Protein AF-A0A355UW84-F1 (afdb_monomer)

pLDDT: mean 84.09, std 17.77, range [38.66, 98.0]

Nearest PDB structures (foldseek):
  8ssm-assembly2_A  TM=7.266E-01  e=1.933E-03  Citrobacter rodentium
  8ssk-assembly2_B  TM=6.529E-01  e=5.214E-03  Citrobacter rodentium
  6kco-assembly1_A  TM=6.031E-01  e=4.664E-01  Drosophila melanogaster
  6kcu-assembly1_A  TM=5.387E-01  e=6.244E-01  Drosophila melanogaster
  4b9w-assembly1_A  TM=5.281E-01  e=6.619E-01  Mus musculus

Solvent-accessible surface area (backbone atoms only — not comparable to full-atom values): 6290 Å² total; per-residue (Å²): 133,82,44,100,81,54,58,54,99,89,53,85,69,59,73,40,26,52,56,54,18,50,51,39,39,76,72,74,32,47,50,43,62,40,74,64,46,46,42,66,61,53,50,53,42,34,76,73,69,26,36,34,40,38,27,16,38,53,94,96,52,92,54,41,69,34,39,38,73,38,69,43,98,86,71,27,37,34,33,46,34,83,92,42,90,58,80,43,76,36,50,60,67,56,47,28,40,32,24,61,66,51,96,47,67,64,47,5,20,13,39,38,39,128

Sequence (114 aa):
MVSKTGTTSDVGLPGNASLIASAAKAAGMKAEFHADASAASVRESLKQGKGVVLNGSVSGSGGHFIYVAGIASDGRFIVCDPYRPEITRWNDGELQHFATGYSVNPRGFAAIWK

Mean predicted aligned error: 6.88 Å

Secondary structure (DSSP, 8-state):
---TTS--TTSSS---HHHHHHHHHHTT-EEEEES---HHHHHHHHHTT-EEEEEE--TT-S-EEEEEEEE-TTS-EEEEETTEEEEEEE-HHHHHHHHHSS--SS-EEEEEE-

Foldseek 3Di:
DQPPVQDDPPDPDRADQVVVQVVLVVVVWHKDWDQDQALVVCQVLQVVVWKKWWWFDDPPDQIATWTFGHADPVRWTFICGPVDNDTDTHDRVRSRCRQPVDPHPRGTMMTIGD

Structure (mmCIF, N/CA/C/O backbone):
data_AF-A0A355UW84-F1
#
_entry.id   AF-A0A355UW84-F1
#
loop_
_atom_site.group_PDB
_atom_site.id
_atom_site.type_symbol
_atom_site.label_atom_id
_atom_site.label_alt_id
_atom_site.label_comp_id
_atom_site.label_asym_id
_atom_site.label_entity_id
_atom_site.label_seq_id
_atom_site.pdbx_PDB_ins_code
_atom_site.Cartn_x
_atom_site.Cartn_y
_atom_site.Cartn_z
_atom_site.occupancy
_atom_site.B_iso_or_equiv
_atom_site.auth_seq_id
_atom_site.auth_comp_id
_atom_site.auth_asym_id
_atom_site.auth_atom_id
_atom_site.pdbx_PDB_model_num
ATOM 1 N N . MET A 1 1 ? -12.495 1.358 -24.336 1.00 38.66 1 MET A N 1
ATOM 2 C CA . MET A 1 1 ? -13.074 0.248 -23.550 1.00 38.66 1 MET A CA 1
ATOM 3 C C . MET A 1 1 ? -11.896 -0.461 -22.896 1.00 38.66 1 MET A C 1
ATOM 5 O O . MET A 1 1 ? -11.063 -0.982 -23.621 1.00 38.66 1 MET A O 1
ATOM 9 N N . VAL A 1 2 ? -11.724 -0.347 -21.577 1.00 39.22 2 VAL A N 1
ATOM 10 C CA . VAL A 1 2 ? -10.605 -0.992 -20.863 1.00 39.22 2 VAL A CA 1
ATOM 11 C C . VAL A 1 2 ? -10.950 -2.474 -20.750 1.00 39.22 2 VAL A C 1
ATOM 13 O O . VAL A 1 2 ? -12.054 -2.808 -20.315 1.00 39.22 2 VAL A O 1
ATOM 16 N N . SER A 1 3 ? -10.068 -3.363 -21.205 1.00 42.41 3 SER A N 1
ATOM 17 C CA . SER A 1 3 ? -10.282 -4.800 -21.031 1.00 42.41 3 SER A CA 1
ATOM 18 C C . SER A 1 3 ? -10.316 -5.117 -19.533 1.00 42.41 3 SER A C 1
ATOM 20 O O . SER A 1 3 ? -9.668 -4.447 -18.728 1.00 42.41 3 SER A O 1
ATOM 22 N N . LYS A 1 4 ? -11.054 -6.157 -19.131 1.00 45.56 4 LYS A N 1
ATOM 23 C CA . LYS A 1 4 ? -11.113 -6.620 -17.730 1.00 45.56 4 LYS A CA 1
ATOM 24 C C . LYS A 1 4 ? -9.734 -6.967 -17.132 1.00 45.56 4 LYS A C 1
ATOM 26 O O . LYS A 1 4 ? -9.642 -7.175 -15.930 1.00 45.56 4 LYS A O 1
ATOM 31 N N . THR A 1 5 ? -8.681 -7.011 -17.949 1.00 50.34 5 THR A N 1
ATOM 32 C CA . THR A 1 5 ? -7.287 -7.280 -17.573 1.00 50.34 5 THR A CA 1
ATOM 33 C C . THR A 1 5 ? -6.401 -6.030 -17.558 1.00 50.34 5 THR A C 1
ATOM 35 O O . THR A 1 5 ? -5.203 -6.140 -17.323 1.00 50.34 5 THR A O 1
ATOM 38 N N . GLY A 1 6 ? -6.950 -4.840 -17.828 1.00 41.78 6 GLY A N 1
ATOM 39 C CA . GLY A 1 6 ? -6.201 -3.579 -17.845 1.00 41.78 6 GLY A CA 1
ATOM 40 C C . GLY A 1 6 ? -5.273 -3.400 -19.050 1.00 41.78 6 GLY A C 1
ATOM 41 O O . GLY A 1 6 ? -4.640 -2.358 -19.165 1.00 41.78 6 GLY A O 1
ATOM 42 N N . THR A 1 7 ? -5.205 -4.365 -19.966 1.00 44.31 7 THR A N 1
ATOM 43 C CA . THR A 1 7 ? -4.307 -4.345 -21.124 1.00 44.31 7 THR A CA 1
ATOM 44 C C . THR A 1 7 ? -5.043 -3.944 -22.401 1.00 44.31 7 THR A C 1
ATOM 46 O O . THR A 1 7 ? -6.048 -4.546 -22.784 1.00 44.31 7 THR A O 1
ATOM 49 N N . THR A 1 8 ? -4.526 -2.935 -23.093 1.00 40.69 8 THR A N 1
ATOM 50 C CA . THR A 1 8 ? -4.870 -2.608 -24.483 1.00 40.69 8 THR A CA 1
ATOM 51 C C . THR A 1 8 ? -3.591 -2.690 -25.303 1.00 40.69 8 THR A C 1
ATOM 53 O O . THR A 1 8 ? -2.566 -2.167 -24.876 1.00 40.69 8 THR A O 1
ATOM 56 N N . SER A 1 9 ? -3.645 -3.368 -26.450 1.00 41.06 9 SER A N 1
ATOM 57 C CA . SER A 1 9 ? -2.492 -3.705 -27.301 1.00 41.06 9 SER A CA 1
ATOM 58 C C . SER A 1 9 ? -1.680 -2.501 -27.793 1.00 41.06 9 SER A C 1
ATOM 60 O O . SER A 1 9 ? -0.520 -2.673 -28.150 1.00 41.06 9 SER A O 1
ATOM 62 N N . ASP A 1 10 ? -2.255 -1.297 -27.745 1.00 40.34 10 ASP A N 1
ATOM 63 C CA . ASP A 1 10 ? -1.676 -0.081 -28.332 1.00 40.34 10 ASP A CA 1
ATOM 64 C C . ASP A 1 10 ? -1.139 0.919 -27.292 1.00 40.34 10 ASP A C 1
ATOM 66 O O . ASP A 1 10 ? -0.771 2.043 -27.627 1.00 40.34 10 ASP A O 1
ATOM 70 N N . VAL A 1 11 ? -1.101 0.541 -26.011 1.00 40.34 11 VAL A N 1
ATOM 71 C CA . VAL A 1 11 ? -0.708 1.433 -24.910 1.00 40.34 11 VAL A CA 1
ATOM 72 C C . VAL A 1 11 ? 0.238 0.657 -24.000 1.00 40.34 11 VAL A C 1
ATOM 74 O O . VAL A 1 11 ? -0.181 -0.251 -23.285 1.00 40.34 11 VAL A O 1
ATOM 77 N N . GLY A 1 12 ? 1.537 0.954 -24.105 1.00 40.56 12 GLY A N 1
ATOM 78 C CA . GLY A 1 12 ? 2.588 0.292 -23.332 1.00 40.56 12 GLY A CA 1
ATOM 79 C C . GLY A 1 12 ? 2.275 0.284 -21.836 1.00 40.56 12 GLY A C 1
ATOM 80 O O . GLY A 1 12 ? 1.849 1.307 -21.326 1.00 40.56 12 GLY A O 1
ATOM 81 N N . LEU A 1 13 ? 2.490 -0.875 -21.197 1.00 44.72 13 LEU A N 1
ATOM 82 C CA . LEU A 1 13 ? 2.215 -1.236 -19.795 1.00 44.72 13 LEU A CA 1
ATOM 83 C C . LEU A 1 13 ? 0.879 -0.704 -19.211 1.00 44.72 13 LEU A C 1
ATOM 85 O O . LEU A 1 13 ? 0.644 0.501 -19.140 1.00 44.72 13 LEU A O 1
ATOM 89 N N . PRO A 1 14 ? -0.002 -1.591 -18.708 1.00 51.03 14 PRO A N 1
ATOM 90 C CA . PRO A 1 14 ? -1.266 -1.169 -18.111 1.00 51.03 14 PRO A CA 1
ATOM 91 C C . PRO A 1 14 ? -0.963 -0.188 -16.966 1.00 51.03 14 PRO A C 1
ATOM 93 O O . PRO A 1 14 ? -0.084 -0.450 -16.152 1.00 51.03 14 PRO A O 1
ATOM 96 N N . GLY A 1 15 ? -1.623 0.972 -16.989 1.00 63.44 15 GLY A N 1
ATOM 97 C CA . GLY A 1 15 ? -1.254 2.199 -16.271 1.00 63.44 15 GLY A CA 1
ATOM 98 C C . GLY A 1 15 ? -0.999 2.124 -14.756 1.00 63.44 15 GLY A C 1
ATOM 99 O O . GLY A 1 15 ? -1.048 1.088 -14.106 1.00 63.44 15 GLY A O 1
ATOM 100 N N . ASN A 1 16 ? -0.700 3.288 -14.175 1.00 78.44 16 ASN A N 1
ATOM 101 C CA . ASN A 1 16 ? -0.347 3.435 -12.758 1.00 78.44 16 ASN A CA 1
ATOM 102 C C . ASN A 1 16 ? -1.501 3.078 -11.800 1.00 78.44 16 ASN A C 1
ATOM 104 O O . ASN A 1 16 ? -2.614 2.742 -12.214 1.00 78.44 16 ASN A O 1
ATOM 108 N N . ALA A 1 17 ? -1.267 3.228 -10.493 1.00 88.38 17 ALA A N 1
ATOM 109 C CA . ALA A 1 17 ? -2.275 2.951 -9.469 1.00 88.38 17 ALA A CA 1
ATOM 110 C C . ALA A 1 17 ? -3.600 3.745 -9.636 1.00 88.38 17 ALA A C 1
ATOM 112 O O . ALA A 1 17 ? -4.604 3.386 -9.022 1.00 88.38 17 ALA A O 1
ATOM 113 N N . SER A 1 18 ? -3.682 4.759 -10.510 1.00 89.50 18 SER A N 1
ATOM 114 C CA . SER A 1 18 ? -4.953 5.418 -10.854 1.00 89.50 18 SER A CA 1
ATOM 115 C C . SER A 1 18 ? -5.971 4.490 -11.521 1.00 89.50 18 SER A C 1
ATOM 117 O O . SER A 1 18 ? -7.177 4.665 -11.317 1.00 89.50 18 SER A O 1
ATOM 119 N N . LEU A 1 19 ? -5.523 3.470 -12.262 1.00 88.38 19 LEU A N 1
ATOM 120 C CA . LEU A 1 19 ? -6.426 2.470 -12.833 1.00 88.38 19 LEU A CA 1
ATOM 121 C C . LEU A 1 19 ? -7.036 1.591 -11.741 1.00 88.38 19 LEU A C 1
ATOM 123 O O . LEU A 1 19 ? -8.218 1.262 -11.810 1.00 88.38 19 LEU A O 1
ATOM 127 N N . ILE A 1 20 ? -6.266 1.289 -10.694 1.00 90.56 20 ILE A N 1
ATOM 128 C CA . ILE A 1 20 ? -6.747 0.548 -9.524 1.00 90.56 20 ILE A CA 1
ATOM 129 C C . ILE A 1 20 ? -7.784 1.380 -8.768 1.00 90.56 20 ILE A C 1
ATOM 131 O O . ILE A 1 20 ? -8.863 0.879 -8.459 1.00 90.56 20 ILE A O 1
ATOM 135 N N . ALA A 1 21 ? -7.519 2.672 -8.550 1.00 92.50 21 ALA A N 1
ATOM 136 C CA . ALA A 1 21 ? -8.500 3.576 -7.951 1.00 92.50 21 ALA A CA 1
ATOM 137 C C . ALA A 1 21 ? -9.787 3.673 -8.797 1.00 92.50 21 ALA A C 1
ATOM 139 O O . ALA A 1 21 ? -10.892 3.672 -8.255 1.00 92.50 21 ALA A O 1
ATOM 140 N N . SER A 1 22 ? -9.665 3.714 -10.126 1.00 91.88 22 SER A N 1
ATOM 141 C CA . SER A 1 22 ? -10.814 3.745 -11.042 1.00 91.88 22 SER A CA 1
ATOM 142 C C . SER A 1 22 ? -11.628 2.449 -10.992 1.00 91.88 22 SER A C 1
ATOM 144 O O . SER A 1 22 ? -12.854 2.497 -10.909 1.00 91.88 22 SER A O 1
ATOM 146 N N . ALA A 1 23 ? -10.961 1.291 -10.978 1.00 91.00 23 ALA A N 1
ATOM 147 C CA . ALA A 1 23 ? -11.611 -0.009 -10.839 1.00 91.00 23 ALA A CA 1
ATOM 148 C C . ALA A 1 23 ? -12.311 -0.157 -9.477 1.00 91.00 23 ALA A C 1
ATOM 150 O O . ALA A 1 23 ? -13.444 -0.632 -9.423 1.00 91.00 23 ALA A O 1
ATOM 151 N N . ALA A 1 24 ? -11.692 0.316 -8.391 1.00 93.62 24 ALA A N 1
ATOM 152 C CA . ALA A 1 24 ? -12.305 0.328 -7.064 1.00 93.62 24 ALA A CA 1
ATOM 153 C C . ALA A 1 24 ? -13.588 1.179 -7.036 1.00 93.62 24 ALA A C 1
ATOM 155 O O . ALA A 1 24 ? -14.612 0.724 -6.526 1.00 93.62 24 ALA A O 1
ATOM 156 N N . LYS A 1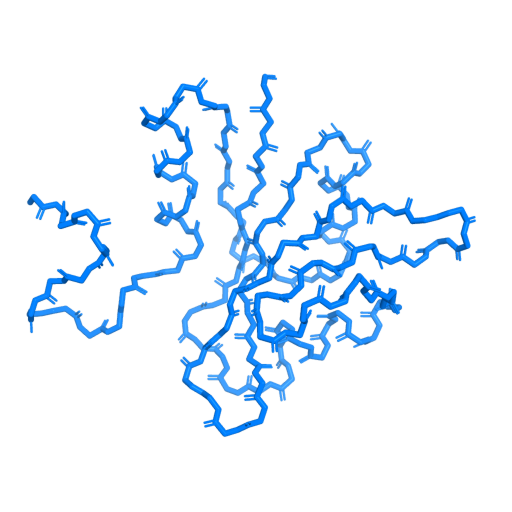 25 ? -13.572 2.367 -7.660 1.00 95.00 25 LYS A N 1
ATOM 157 C CA . LYS A 1 25 ? -14.775 3.206 -7.826 1.00 95.00 25 LYS A CA 1
ATOM 158 C C . LYS A 1 25 ? -15.869 2.499 -8.618 1.00 95.00 25 LYS A C 1
ATOM 160 O O . LYS A 1 25 ? -17.025 2.517 -8.208 1.00 95.00 25 LYS A O 1
ATOM 165 N N . ALA A 1 26 ? -15.512 1.840 -9.721 1.00 93.25 26 ALA A N 1
ATOM 166 C CA . ALA A 1 26 ? -16.460 1.063 -10.521 1.00 93.25 26 ALA A CA 1
ATOM 167 C C . ALA A 1 26 ? -17.062 -0.123 -9.742 1.00 93.25 26 ALA A C 1
ATOM 169 O O . ALA A 1 26 ? -18.197 -0.512 -10.001 1.00 93.25 26 ALA A O 1
ATOM 170 N N . ALA A 1 27 ? -16.332 -0.660 -8.762 1.00 94.25 27 ALA A N 1
ATOM 171 C CA . ALA A 1 27 ? -16.805 -1.690 -7.839 1.00 94.25 27 ALA A CA 1
ATOM 172 C C . ALA A 1 27 ? -17.614 -1.136 -6.643 1.00 94.25 27 ALA A C 1
ATOM 174 O O . ALA A 1 27 ? -17.959 -1.894 -5.739 1.00 94.25 27 ALA A O 1
ATOM 175 N N . GLY A 1 28 ? -17.920 0.168 -6.616 1.00 95.94 28 GLY A N 1
ATOM 176 C CA . GLY A 1 28 ? -18.726 0.801 -5.566 1.00 95.94 28 GLY A CA 1
ATOM 177 C C . GLY A 1 28 ? -17.949 1.208 -4.311 1.00 95.94 28 GLY A C 1
ATOM 178 O O . GLY A 1 28 ? -18.560 1.510 -3.289 1.00 95.94 28 GLY A O 1
ATOM 179 N N . MET A 1 29 ? -16.616 1.222 -4.367 1.00 96.50 29 MET A N 1
ATOM 180 C CA . MET A 1 29 ? -15.761 1.695 -3.275 1.00 96.50 29 MET A CA 1
ATOM 181 C C . MET A 1 29 ? -15.426 3.181 -3.452 1.00 96.50 29 MET A C 1
ATOM 183 O O . MET A 1 29 ? -15.448 3.719 -4.560 1.00 96.50 29 MET A O 1
ATOM 187 N N . LYS A 1 30 ? -15.034 3.854 -2.370 1.00 97.94 30 LYS A N 1
ATOM 188 C CA . LYS A 1 30 ? -14.351 5.147 -2.463 1.00 97.94 30 LYS A CA 1
ATOM 189 C C . LYS A 1 30 ? -12.869 4.894 -2.700 1.00 97.94 30 LYS A C 1
ATOM 191 O O . LYS A 1 30 ? -12.286 3.992 -2.100 1.00 97.94 30 LYS A O 1
ATOM 196 N N . ALA A 1 31 ? -12.263 5.674 -3.587 1.00 97.00 31 ALA A N 1
ATOM 197 C CA . ALA A 1 31 ? -10.837 5.571 -3.842 1.00 97.00 31 ALA A CA 1
ATOM 198 C C . ALA A 1 31 ? -10.236 6.886 -4.338 1.00 97.00 31 ALA A C 1
ATOM 200 O O . ALA A 1 31 ? -10.908 7.700 -4.976 1.00 97.00 31 ALA A O 1
ATOM 201 N N . GLU A 1 32 ? -8.943 7.053 -4.117 1.00 95.88 32 GLU A N 1
ATOM 202 C CA . GLU A 1 32 ? -8.144 8.163 -4.630 1.00 95.88 32 GLU A CA 1
ATOM 203 C C . GLU A 1 32 ? -6.781 7.652 -5.098 1.00 95.88 32 GLU A C 1
ATOM 205 O O . GLU A 1 32 ? -6.282 6.636 -4.612 1.00 95.88 32 GLU A O 1
ATOM 210 N N . PHE A 1 33 ? -6.206 8.344 -6.076 1.00 94.56 33 PHE A N 1
ATOM 211 C CA . PHE A 1 33 ? -4.857 8.079 -6.552 1.00 94.56 33 PHE A CA 1
ATOM 212 C C . PHE A 1 33 ? -3.916 9.130 -5.988 1.00 94.56 33 PHE A C 1
ATOM 214 O O . PHE A 1 33 ? -4.179 10.326 -6.117 1.00 94.56 33 PHE A O 1
ATOM 221 N N . HIS A 1 34 ? -2.803 8.664 -5.440 1.00 93.62 34 HIS A N 1
ATOM 222 C CA . HIS A 1 34 ? -1.688 9.488 -5.013 1.00 93.62 34 HIS A CA 1
ATOM 223 C C . HIS A 1 34 ? -0.498 9.210 -5.921 1.00 93.62 34 HIS A C 1
ATOM 225 O O . HIS A 1 34 ? -0.089 8.061 -6.093 1.00 93.62 34 HIS A O 1
ATOM 231 N N . ALA A 1 35 ? 0.039 10.265 -6.533 1.00 89.56 35 ALA A N 1
ATOM 232 C CA . ALA A 1 35 ? 1.235 10.163 -7.366 1.00 89.56 35 ALA A CA 1
ATOM 233 C C . ALA A 1 35 ? 2.512 10.024 -6.524 1.00 89.56 35 ALA A C 1
ATOM 235 O O . ALA A 1 35 ? 3.520 9.508 -7.012 1.00 89.56 35 ALA A O 1
ATOM 236 N N . ASP A 1 36 ? 2.470 10.472 -5.266 1.00 89.12 36 ASP A N 1
ATOM 237 C CA . ASP A 1 36 ? 3.517 10.159 -4.311 1.00 89.12 36 ASP A CA 1
ATOM 238 C C . ASP A 1 36 ? 3.441 8.675 -3.914 1.00 89.12 36 ASP A C 1
ATOM 240 O O . ASP A 1 36 ? 2.394 8.035 -3.928 1.00 89.12 36 ASP A O 1
ATOM 244 N N . ALA A 1 37 ? 4.601 8.086 -3.652 1.00 89.38 37 ALA A N 1
ATOM 245 C CA . ALA A 1 37 ? 4.721 6.685 -3.254 1.00 89.38 37 ALA A CA 1
ATOM 246 C C . ALA A 1 37 ? 5.548 6.569 -1.969 1.00 89.38 37 ALA A C 1
ATOM 248 O O . ALA A 1 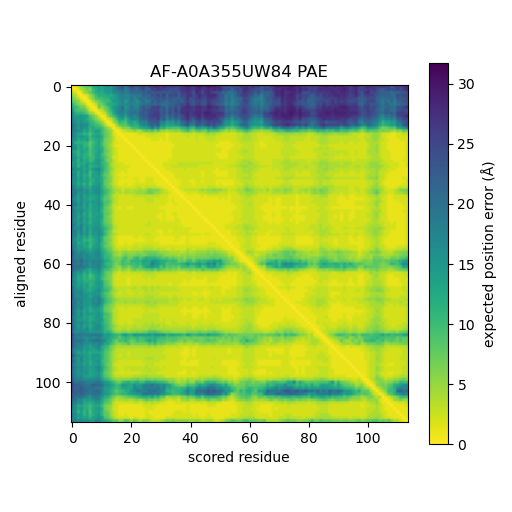37 ? 6.230 5.575 -1.737 1.00 89.38 37 ALA A O 1
ATOM 249 N N . SER A 1 38 ? 5.568 7.641 -1.170 1.00 93.25 38 SER A N 1
ATOM 250 C CA . SER A 1 38 ? 6.393 7.700 0.031 1.00 93.25 38 SER A CA 1
ATOM 251 C C . SER A 1 38 ? 5.798 6.839 1.141 1.00 93.25 38 SER A C 1
ATOM 253 O O . SER A 1 38 ? 4.574 6.739 1.277 1.00 93.25 38 SER A O 1
ATOM 255 N N . ALA A 1 39 ? 6.657 6.269 1.987 1.00 95.50 39 ALA A N 1
ATOM 256 C CA . ALA A 1 39 ? 6.190 5.536 3.161 1.00 95.50 39 ALA A CA 1
ATOM 257 C C . ALA A 1 39 ? 5.321 6.413 4.085 1.00 95.50 39 ALA A C 1
ATOM 259 O O . ALA A 1 39 ? 4.345 5.929 4.658 1.00 95.50 39 ALA A O 1
ATOM 260 N N . ALA A 1 40 ? 5.617 7.714 4.177 1.00 96.69 40 ALA A N 1
ATOM 261 C CA . ALA A 1 40 ? 4.838 8.665 4.966 1.00 96.69 40 ALA A CA 1
ATOM 262 C C . ALA A 1 40 ? 3.406 8.841 4.429 1.00 96.69 40 ALA A C 1
ATOM 264 O O . ALA A 1 40 ? 2.454 8.770 5.206 1.00 96.69 40 ALA A O 1
ATOM 265 N N . SER A 1 41 ? 3.239 9.000 3.114 1.00 96.50 41 SER A N 1
ATOM 266 C CA . SER A 1 41 ? 1.926 9.181 2.472 1.00 96.50 41 SER A CA 1
ATOM 267 C C . SER A 1 41 ? 1.064 7.918 2.560 1.00 96.50 41 SER A C 1
ATOM 269 O O . SER A 1 41 ? -0.136 7.984 2.848 1.00 96.50 41 SER A O 1
ATOM 271 N N . VAL A 1 42 ? 1.692 6.747 2.399 1.00 97.50 42 VAL A N 1
ATOM 272 C CA . VAL A 1 42 ? 1.040 5.448 2.624 1.00 97.50 42 VAL A CA 1
ATOM 273 C C . VAL A 1 42 ? 0.590 5.324 4.080 1.00 97.50 42 VAL A C 1
ATOM 275 O O . VAL A 1 42 ? -0.563 4.989 4.346 1.00 97.50 42 VAL A O 1
ATOM 278 N N . ARG A 1 43 ? 1.467 5.646 5.038 1.00 97.69 43 ARG A N 1
ATOM 279 C CA . ARG A 1 43 ? 1.156 5.606 6.473 1.00 97.69 43 ARG A CA 1
ATOM 280 C C . ARG A 1 43 ? 0.001 6.531 6.839 1.00 97.69 43 ARG A C 1
ATOM 282 O O . ARG A 1 4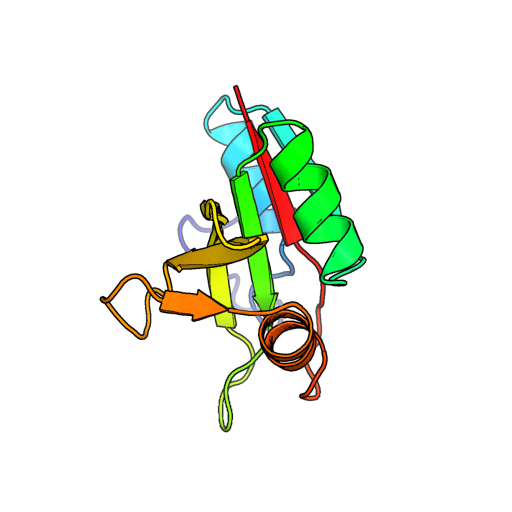3 ? -0.858 6.133 7.621 1.00 97.69 43 ARG A O 1
ATOM 289 N N . GLU A 1 44 ? -0.028 7.737 6.287 1.00 97.56 44 GLU A N 1
ATOM 290 C CA . GLU A 1 44 ? -1.108 8.695 6.522 1.00 97.56 44 GLU A CA 1
ATOM 291 C C . GLU A 1 44 ? -2.453 8.166 6.007 1.00 97.56 44 GLU A C 1
ATOM 293 O O . GLU A 1 44 ? -3.445 8.175 6.734 1.00 97.56 44 GLU A O 1
ATOM 298 N N . SER A 1 45 ? -2.473 7.578 4.809 1.00 97.75 45 SER A N 1
ATOM 299 C CA . SER A 1 45 ? -3.682 6.943 4.267 1.00 97.75 45 SER A CA 1
ATOM 300 C C . SER A 1 45 ? -4.188 5.800 5.154 1.00 97.75 45 SER A C 1
ATOM 302 O O . SER A 1 45 ? -5.384 5.715 5.436 1.00 97.75 45 SER A O 1
ATOM 304 N N . LEU A 1 46 ? -3.280 4.955 5.655 1.00 97.50 46 LEU A N 1
ATOM 305 C CA . LEU A 1 46 ? -3.624 3.859 6.565 1.00 97.50 46 LEU A CA 1
ATOM 306 C C . LEU A 1 46 ? -4.178 4.365 7.906 1.00 97.50 46 LEU A C 1
ATOM 308 O O . LEU A 1 46 ? -5.140 3.799 8.421 1.00 97.50 46 LEU A O 1
ATOM 312 N N . LYS A 1 47 ? -3.622 5.450 8.466 1.00 96.75 47 LYS A N 1
ATOM 313 C CA . LYS A 1 47 ? -4.133 6.082 9.701 1.00 96.75 47 LYS A CA 1
ATOM 314 C C . LYS A 1 47 ? -5.549 6.633 9.542 1.00 96.75 47 LYS A C 1
ATOM 316 O O . LYS A 1 47 ? -6.301 6.658 10.510 1.00 96.75 47 LYS A O 1
ATOM 321 N N . GLN A 1 48 ? -5.925 7.024 8.328 1.00 96.44 48 GLN A N 1
ATOM 322 C CA . GLN A 1 48 ? -7.286 7.444 7.985 1.00 96.44 48 GLN A CA 1
ATOM 323 C C . GLN A 1 48 ? -8.243 6.258 7.752 1.00 96.44 48 GLN A C 1
ATOM 325 O O . GLN A 1 48 ? -9.387 6.463 7.352 1.00 96.44 48 GLN A O 1
ATOM 330 N N . GLY A 1 49 ? -7.796 5.017 7.979 1.00 95.00 49 GLY A N 1
ATOM 331 C CA . GLY A 1 49 ? -8.608 3.810 7.810 1.00 95.00 49 GLY A CA 1
ATOM 332 C C . GLY A 1 49 ? -8.753 3.346 6.358 1.00 95.00 49 GLY A C 1
ATOM 333 O O . GLY A 1 49 ? -9.656 2.566 6.056 1.00 95.00 49 GLY A O 1
ATOM 334 N N . LYS A 1 50 ? -7.893 3.821 5.449 1.00 96.19 50 LYS A N 1
ATOM 335 C CA . LYS A 1 50 ? -7.887 3.411 4.038 1.00 96.19 50 LYS A CA 1
ATOM 336 C C . LYS A 1 50 ? -6.959 2.209 3.850 1.00 96.19 50 LYS A C 1
ATOM 338 O O . LYS A 1 50 ? -5.888 2.163 4.445 1.00 96.19 50 LYS A O 1
ATOM 343 N N . GLY A 1 51 ? -7.331 1.266 2.988 1.00 95.38 51 GLY A N 1
ATOM 344 C CA . GLY A 1 51 ? -6.399 0.268 2.454 1.00 95.38 51 GLY A CA 1
ATOM 345 C C . GLY A 1 51 ? -5.577 0.867 1.314 1.00 95.38 51 GLY A C 1
ATOM 346 O O . GLY A 1 51 ? -6.059 1.764 0.620 1.00 95.38 51 GLY A O 1
ATOM 347 N N . VAL A 1 52 ? -4.351 0.387 1.101 1.00 97.50 52 VAL A N 1
ATOM 348 C CA . VAL A 1 52 ? -3.451 0.938 0.076 1.00 97.50 52 VAL A CA 1
ATOM 349 C C . VAL A 1 52 ? -3.006 -0.142 -0.902 1.00 97.50 52 VAL A C 1
ATOM 351 O O . VAL A 1 52 ? -2.498 -1.177 -0.489 1.00 97.50 52 VAL A O 1
ATOM 354 N N . VAL A 1 53 ? -3.137 0.114 -2.204 1.00 95.75 53 VAL A N 1
ATOM 355 C CA . VAL A 1 53 ? -2.470 -0.674 -3.251 1.00 95.75 53 VAL A CA 1
ATOM 356 C C . VAL A 1 53 ? -1.333 0.155 -3.831 1.00 95.75 53 VAL A C 1
ATOM 358 O O . VAL A 1 53 ? -1.572 1.147 -4.521 1.00 95.75 53 VAL A O 1
ATOM 361 N N . LEU A 1 54 ? -0.102 -0.237 -3.516 1.00 94.31 54 LEU A N 1
ATOM 362 C CA . LEU A 1 54 ? 1.118 0.505 -3.823 1.00 94.31 54 LEU A CA 1
ATOM 363 C C . LEU A 1 54 ? 1.797 -0.078 -5.060 1.00 94.31 54 LEU A C 1
ATOM 365 O O . LEU A 1 54 ? 2.009 -1.290 -5.124 1.00 94.31 54 LEU A O 1
ATOM 369 N N . ASN A 1 55 ? 2.163 0.787 -6.009 1.00 90.12 55 ASN A N 1
ATOM 370 C CA . ASN A 1 55 ? 3.039 0.408 -7.109 1.00 90.12 55 ASN A CA 1
ATOM 371 C C . ASN A 1 55 ? 4.504 0.599 -6.712 1.00 90.12 55 ASN A C 1
ATOM 373 O O . ASN A 1 55 ? 4.899 1.673 -6.252 1.00 90.12 55 ASN A O 1
ATOM 377 N N . GLY A 1 56 ? 5.306 -0.427 -6.944 1.00 88.81 56 GLY A N 1
ATOM 378 C CA . GLY A 1 56 ? 6.741 -0.423 -6.726 1.00 88.81 56 GLY A CA 1
ATOM 379 C C . GLY A 1 56 ? 7.430 -1.365 -7.699 1.00 88.81 56 GLY A C 1
ATOM 380 O O . GLY A 1 56 ? 6.935 -1.638 -8.791 1.00 88.81 56 GLY A O 1
ATOM 381 N N . SER A 1 57 ? 8.602 -1.854 -7.324 1.00 84.12 57 SER A N 1
ATOM 382 C CA . SER A 1 57 ? 9.366 -2.783 -8.148 1.00 84.12 57 SER A CA 1
ATOM 383 C C . SER A 1 57 ? 10.091 -3.792 -7.286 1.00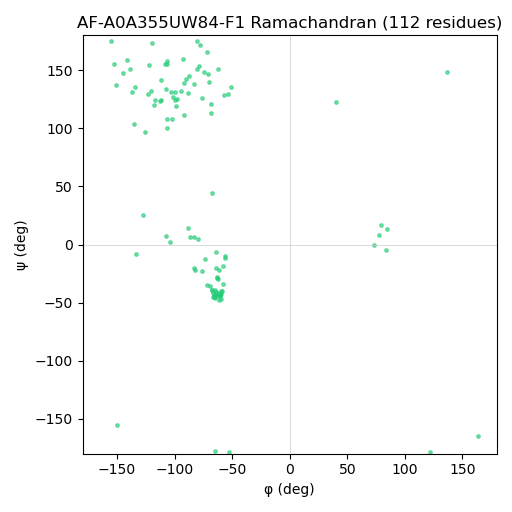 84.12 57 SER A C 1
ATOM 385 O O . SER A 1 57 ? 10.585 -3.484 -6.202 1.00 84.12 57 SER A O 1
ATOM 387 N N . VAL A 1 58 ? 10.232 -4.991 -7.831 1.00 80.56 58 VAL A N 1
ATOM 388 C CA . VAL A 1 58 ? 11.191 -5.986 -7.357 1.00 80.56 58 VAL A CA 1
ATOM 389 C C . VAL A 1 58 ? 12.347 -6.087 -8.351 1.00 80.56 58 VAL A C 1
ATOM 391 O O . VAL A 1 58 ? 12.199 -5.726 -9.524 1.00 80.56 58 VAL A O 1
ATOM 394 N N . SER A 1 59 ? 13.514 -6.534 -7.888 1.00 76.75 59 SER A N 1
ATOM 395 C CA . SER A 1 59 ? 14.685 -6.717 -8.753 1.00 76.75 59 SER A CA 1
ATOM 396 C C . SER A 1 59 ? 14.336 -7.597 -9.958 1.00 76.75 59 SER A C 1
ATOM 398 O O . SER A 1 59 ? 13.752 -8.667 -9.791 1.00 76.75 59 SER A O 1
ATOM 400 N N . GLY A 1 60 ? 14.670 -7.135 -11.166 1.00 69.56 60 GLY A N 1
ATOM 401 C CA . GLY A 1 60 ? 14.387 -7.855 -12.412 1.00 69.56 60 GLY A CA 1
ATOM 402 C C . GLY A 1 60 ? 12.937 -7.774 -12.916 1.00 69.56 60 GLY A C 1
ATOM 403 O O . GLY A 1 60 ? 12.612 -8.464 -13.877 1.00 69.56 60 GLY A O 1
ATOM 404 N N . SER A 1 61 ? 12.072 -6.947 -12.312 1.00 68.56 61 SER A N 1
ATOM 405 C CA . SER A 1 61 ? 10.687 -6.730 -12.773 1.00 68.56 61 SER A CA 1
ATOM 406 C C . SER A 1 61 ? 10.473 -5.351 -13.411 1.00 68.56 61 SER A C 1
ATOM 408 O O . SER A 1 61 ? 11.185 -4.398 -13.103 1.00 68.56 61 SER A O 1
ATOM 410 N N . GLY A 1 62 ? 9.461 -5.243 -14.281 1.00 66.06 62 GLY A N 1
ATOM 411 C CA . GLY A 1 62 ? 9.012 -3.986 -14.903 1.00 66.06 62 GLY A CA 1
ATOM 412 C C . GLY A 1 62 ? 7.958 -3.212 -14.097 1.00 66.06 62 GLY A C 1
ATOM 413 O O . GLY A 1 62 ? 7.309 -2.328 -14.651 1.00 66.06 62 GLY A O 1
ATOM 414 N N . GLY A 1 63 ? 7.755 -3.565 -12.824 1.00 79.25 63 GLY A N 1
ATOM 415 C CA . GLY A 1 63 ? 6.706 -3.040 -11.946 1.00 79.25 63 GLY A CA 1
ATOM 416 C C . GLY A 1 63 ? 6.038 -4.156 -11.139 1.00 79.25 63 GLY A C 1
ATOM 417 O O . GLY A 1 63 ? 5.958 -5.295 -11.600 1.00 79.25 63 GLY A O 1
ATOM 418 N N . HIS A 1 64 ? 5.579 -3.840 -9.928 1.00 87.81 64 HIS A N 1
ATOM 419 C CA . HIS A 1 64 ? 4.920 -4.782 -9.023 1.00 87.81 64 HIS A CA 1
ATOM 420 C C . HIS A 1 64 ? 3.919 -4.061 -8.121 1.00 87.81 64 HIS A C 1
ATOM 422 O O . HIS A 1 64 ? 4.235 -3.009 -7.567 1.00 87.81 64 HIS A O 1
ATOM 428 N N . PHE A 1 65 ? 2.734 -4.640 -7.929 1.00 90.25 65 PHE A N 1
ATOM 429 C CA . PHE A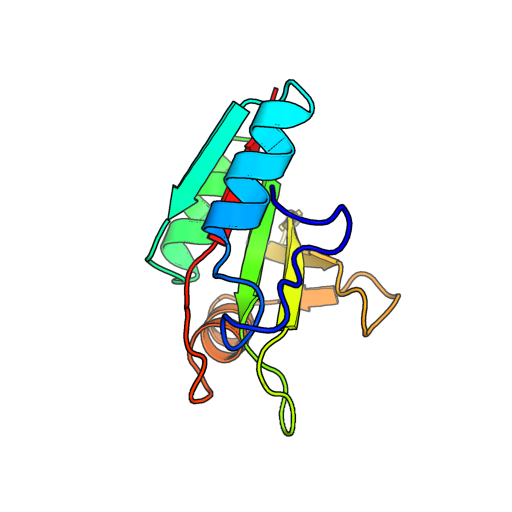 1 65 ? 1.723 -4.098 -7.021 1.00 90.25 65 PHE A CA 1
ATOM 430 C C . PHE A 1 65 ? 1.610 -4.956 -5.767 1.00 90.25 65 PHE A C 1
ATOM 432 O O . PHE A 1 65 ? 1.479 -6.176 -5.847 1.00 90.25 65 PHE A O 1
ATOM 439 N N . ILE A 1 66 ? 1.583 -4.296 -4.612 1.00 93.12 66 ILE A N 1
ATOM 440 C CA . ILE A 1 66 ? 1.319 -4.927 -3.315 1.00 93.12 66 ILE A CA 1
ATOM 441 C C . ILE A 1 66 ? 0.118 -4.274 -2.644 1.00 93.12 66 ILE A C 1
ATOM 443 O O . ILE A 1 66 ? -0.170 -3.095 -2.867 1.00 93.12 66 ILE A O 1
ATOM 447 N N . TYR A 1 67 ? -0.553 -5.027 -1.775 1.00 95.31 67 TYR A N 1
ATOM 448 C CA . TYR A 1 67 ? -1.554 -4.477 -0.872 1.00 95.31 67 TYR A CA 1
ATOM 449 C C . TYR A 1 67 ? -0.934 -4.234 0.505 1.00 95.31 67 TYR A C 1
ATOM 451 O O . TYR A 1 67 ? -0.375 -5.141 1.118 1.00 95.31 67 TYR A O 1
ATOM 459 N N . VAL A 1 68 ? -1.045 -3.008 1.007 1.00 96.88 68 VAL A N 1
ATOM 460 C CA . VAL A 1 68 ? -0.650 -2.633 2.363 1.00 96.88 68 VAL A CA 1
ATOM 461 C C . VAL A 1 68 ? -1.922 -2.541 3.195 1.00 96.88 68 VAL A C 1
ATOM 463 O O . VAL A 1 68 ? -2.747 -1.645 3.009 1.00 96.88 68 VAL A O 1
ATOM 466 N N . ALA A 1 69 ? -2.100 -3.516 4.083 1.00 92.69 69 ALA A N 1
ATOM 467 C CA . ALA A 1 69 ? -3.352 -3.738 4.798 1.00 92.69 69 ALA A CA 1
ATOM 468 C C . ALA A 1 69 ? -3.509 -2.856 6.044 1.00 92.69 69 ALA A C 1
ATOM 470 O O . ALA A 1 69 ? -4.621 -2.681 6.536 1.00 92.69 69 ALA A O 1
ATOM 471 N N . GLY A 1 70 ? -2.407 -2.328 6.580 1.00 95.50 70 GLY A N 1
ATOM 472 C CA . GLY A 1 70 ? -2.427 -1.525 7.797 1.00 95.50 70 GLY A CA 1
ATOM 473 C C . GLY A 1 70 ? -1.058 -1.371 8.444 1.00 95.50 70 GLY A C 1
ATOM 474 O O . GLY A 1 70 ? -0.022 -1.651 7.838 1.00 95.50 70 GLY A O 1
ATOM 475 N N . ILE A 1 71 ? -1.076 -0.921 9.697 1.00 96.75 71 ILE A N 1
ATOM 476 C CA . ILE A 1 71 ? 0.103 -0.725 10.542 1.00 96.75 71 ILE A CA 1
ATOM 477 C C . ILE A 1 71 ? -0.031 -1.672 11.739 1.00 96.75 71 ILE A C 1
ATOM 479 O O . ILE A 1 71 ? -1.046 -1.658 12.433 1.00 96.75 71 ILE A O 1
ATOM 483 N N . ALA A 1 72 ? 0.971 -2.516 11.961 1.00 95.69 72 ALA A N 1
ATOM 484 C CA . ALA A 1 72 ? 1.042 -3.411 13.106 1.00 95.69 72 ALA A CA 1
ATOM 485 C C 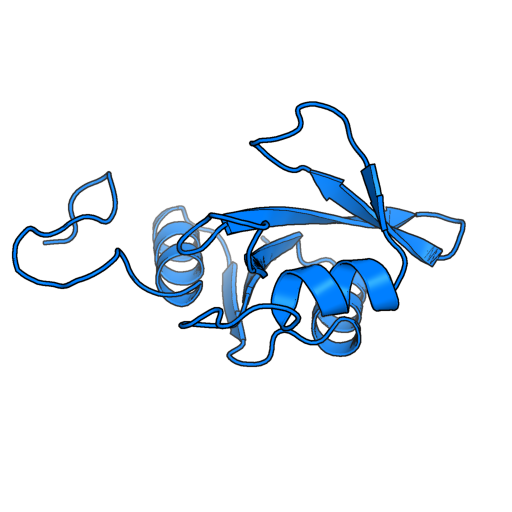. ALA A 1 72 ? 1.340 -2.639 14.405 1.00 95.69 72 ALA A C 1
ATOM 487 O O . ALA A 1 72 ? 1.778 -1.489 14.387 1.00 95.69 72 ALA A O 1
ATOM 488 N N . SER A 1 73 ? 1.140 -3.290 15.554 1.00 95.62 73 SER A N 1
ATOM 489 C CA . SER A 1 73 ? 1.365 -2.691 16.880 1.00 95.62 73 SER A CA 1
ATOM 490 C C . SER A 1 73 ? 2.813 -2.254 17.130 1.00 95.62 73 SER A C 1
ATOM 492 O O . SER A 1 73 ? 3.053 -1.396 17.971 1.00 95.62 73 SER A O 1
ATOM 494 N N . ASP A 1 74 ? 3.773 -2.826 16.401 1.00 95.31 74 ASP A N 1
ATOM 495 C CA . ASP A 1 74 ? 5.194 -2.456 16.430 1.00 95.31 74 ASP A CA 1
ATOM 496 C C . ASP A 1 74 ? 5.540 -1.302 15.466 1.00 95.31 74 ASP A C 1
ATOM 498 O O . ASP A 1 74 ? 6.708 -0.975 15.269 1.00 95.31 74 ASP A O 1
ATOM 502 N N . GLY A 1 75 ? 4.531 -0.691 14.841 1.00 96.25 75 GLY A N 1
ATOM 503 C CA . GLY A 1 75 ? 4.679 0.434 13.924 1.00 96.25 75 GLY A CA 1
ATOM 504 C C . GLY A 1 75 ? 5.030 0.049 12.486 1.00 96.25 75 GLY A C 1
ATOM 505 O O . GLY A 1 75 ? 5.042 0.938 11.630 1.00 96.25 75 GLY A O 1
ATOM 506 N N . ARG A 1 76 ? 5.272 -1.232 12.177 1.00 98.00 76 ARG A N 1
ATOM 507 C CA . ARG A 1 76 ? 5.589 -1.695 10.814 1.00 98.00 76 ARG A CA 1
ATOM 508 C C . ARG A 1 76 ? 4.348 -1.824 9.936 1.00 98.00 76 ARG A C 1
ATOM 510 O O . ARG A 1 76 ? 3.250 -2.071 10.425 1.00 98.00 76 ARG A O 1
ATOM 517 N N . PHE A 1 77 ? 4.524 -1.699 8.627 1.00 97.88 77 PHE A N 1
ATOM 518 C CA . PHE A 1 77 ? 3.471 -1.953 7.649 1.00 97.88 77 PHE A CA 1
ATOM 519 C C . PHE A 1 77 ? 3.152 -3.441 7.569 1.00 97.88 77 PHE A C 1
ATOM 521 O O . PHE A 1 77 ? 4.061 -4.265 7.580 1.00 97.88 77 PHE A O 1
ATOM 528 N N . ILE A 1 78 ? 1.873 -3.777 7.444 1.00 96.62 78 ILE A N 1
ATOM 529 C CA . ILE A 1 78 ? 1.404 -5.130 7.139 1.00 96.62 78 ILE A CA 1
ATOM 530 C C . ILE A 1 78 ? 1.269 -5.228 5.621 1.00 96.62 78 ILE A C 1
ATOM 532 O O . ILE A 1 78 ? 0.408 -4.568 5.037 1.00 96.62 78 ILE A O 1
ATOM 536 N N . VAL A 1 79 ? 2.127 -6.027 4.992 1.00 96.00 79 VAL A N 1
ATOM 537 C CA . VAL A 1 79 ? 2.239 -6.126 3.535 1.00 96.00 79 VAL A CA 1
ATOM 538 C C . VAL A 1 79 ? 1.778 -7.497 3.057 1.00 96.00 79 VAL A C 1
ATOM 540 O O . VAL A 1 79 ? 2.307 -8.531 3.472 1.00 96.00 79 VAL A O 1
ATOM 543 N N . CYS A 1 80 ? 0.804 -7.479 2.152 1.00 94.25 80 CYS A N 1
ATOM 544 C CA . CYS A 1 80 ? 0.288 -8.629 1.428 1.00 94.25 80 CYS A CA 1
ATOM 545 C C . CYS A 1 80 ? 0.794 -8.554 -0.019 1.00 94.25 80 CYS A C 1
ATOM 547 O O . CYS A 1 80 ? 0.267 -7.797 -0.841 1.00 94.25 80 CYS A O 1
ATOM 549 N N . ASP A 1 81 ? 1.842 -9.317 -0.313 1.00 91.75 81 ASP A N 1
ATOM 550 C CA . ASP A 1 81 ? 2.492 -9.348 -1.619 1.00 91.75 81 ASP A CA 1
ATOM 551 C C . ASP A 1 81 ? 1.990 -10.565 -2.426 1.00 91.75 81 ASP A C 1
ATOM 553 O O . ASP A 1 81 ? 2.203 -11.699 -2.010 1.00 91.75 81 ASP A O 1
ATOM 557 N N . PRO A 1 82 ? 1.350 -10.394 -3.597 1.00 88.00 82 PRO A N 1
ATOM 558 C CA . PRO A 1 82 ? 0.876 -11.530 -4.392 1.00 88.00 82 PRO A CA 1
ATOM 559 C C . PRO A 1 82 ? 2.002 -12.442 -4.917 1.00 88.00 82 PRO A C 1
ATOM 561 O O . PRO A 1 82 ? 1.737 -13.596 -5.244 1.00 88.00 82 PRO A O 1
ATOM 564 N N . TYR A 1 83 ? 3.247 -11.961 -4.995 1.00 85.25 83 TYR A N 1
ATOM 565 C CA . TYR A 1 83 ? 4.415 -12.772 -5.358 1.00 85.25 83 TYR A CA 1
ATOM 566 C C . TYR A 1 83 ? 4.975 -13.566 -4.167 1.00 85.25 83 TYR A C 1
ATOM 568 O O . TYR A 1 83 ? 5.651 -14.579 -4.353 1.00 85.25 83 TYR A O 1
ATOM 576 N N . ARG A 1 84 ? 4.691 -13.130 -2.935 1.00 83.69 84 ARG A N 1
ATOM 577 C CA . ARG A 1 84 ? 5.131 -13.779 -1.695 1.00 83.69 84 ARG A CA 1
ATOM 578 C C . ARG A 1 84 ? 3.906 -14.052 -0.823 1.00 83.69 84 ARG A C 1
ATOM 580 O O . ARG A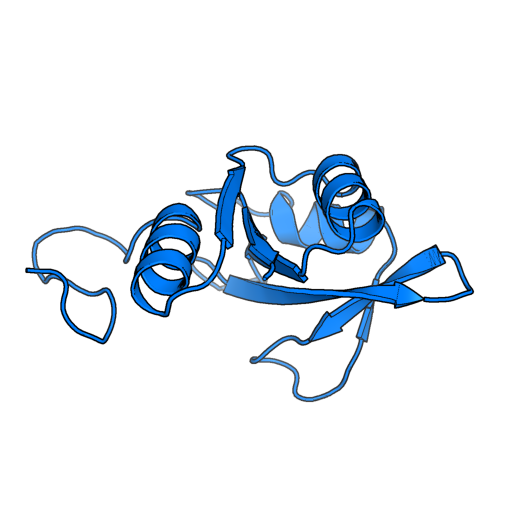 1 84 ? 3.496 -13.162 -0.089 1.00 83.69 84 ARG A O 1
ATOM 587 N N . PRO A 1 85 ? 3.337 -15.268 -0.855 1.00 76.50 85 PRO A N 1
ATOM 588 C CA . PRO A 1 85 ? 2.017 -15.550 -0.282 1.00 76.50 85 PRO A CA 1
ATOM 589 C C . PRO A 1 85 ? 1.915 -15.372 1.245 1.00 76.50 85 PRO A C 1
ATOM 591 O O . PRO A 1 85 ? 0.823 -15.467 1.800 1.00 76.50 85 PRO A O 1
ATOM 594 N N . GLU A 1 86 ? 3.024 -15.107 1.934 1.00 85.25 86 GLU A N 1
ATOM 595 C CA . GLU A 1 86 ? 3.046 -14.815 3.362 1.00 85.25 86 GLU A CA 1
ATOM 596 C C . GLU A 1 86 ? 2.846 -13.322 3.653 1.00 85.25 86 GLU A C 1
ATOM 598 O O . GLU A 1 86 ? 3.351 -12.447 2.948 1.00 85.25 86 GLU A O 1
ATOM 603 N N . ILE A 1 87 ? 2.160 -13.020 4.759 1.00 80.81 87 ILE A N 1
ATOM 604 C CA . ILE A 1 87 ? 2.093 -11.649 5.271 1.00 80.81 87 ILE A CA 1
ATOM 605 C C . ILE A 1 87 ? 3.477 -11.261 5.783 1.00 80.81 87 ILE A C 1
ATOM 607 O O . ILE A 1 87 ? 4.001 -11.860 6.724 1.00 80.81 87 ILE A O 1
ATOM 611 N N . THR A 1 88 ? 4.037 -10.202 5.209 1.00 91.44 88 THR A N 1
ATOM 612 C CA . THR A 1 88 ? 5.320 -9.648 5.639 1.00 91.44 88 THR A CA 1
ATOM 613 C C . THR A 1 88 ? 5.120 -8.342 6.394 1.00 91.44 88 THR A C 1
ATOM 615 O O . THR A 1 88 ? 4.082 -7.683 6.293 1.00 91.44 88 THR A O 1
ATOM 618 N N . ARG A 1 89 ? 6.109 -7.982 7.217 1.00 95.19 89 ARG A N 1
ATOM 619 C CA . ARG A 1 89 ? 6.120 -6.714 7.946 1.00 95.19 89 ARG A CA 1
ATOM 620 C C . ARG A 1 89 ? 7.302 -5.879 7.513 1.00 95.19 89 ARG A C 1
ATOM 622 O O . ARG A 1 89 ? 8.431 -6.320 7.711 1.00 95.19 89 ARG A O 1
ATOM 629 N N . TRP A 1 90 ? 7.034 -4.695 6.978 1.00 96.25 90 TRP A N 1
ATOM 630 C CA . TRP A 1 90 ? 8.067 -3.799 6.464 1.00 96.25 90 TRP A CA 1
ATOM 631 C C . TRP A 1 90 ? 8.191 -2.541 7.318 1.00 96.25 90 TRP A C 1
ATOM 633 O O . TRP A 1 90 ? 7.194 -1.996 7.795 1.00 96.25 90 TRP A O 1
ATOM 643 N N . ASN A 1 91 ? 9.414 -2.069 7.516 1.00 97.25 91 ASN A N 1
ATOM 644 C CA . ASN A 1 91 ? 9.679 -0.730 8.027 1.00 97.25 91 ASN A CA 1
ATOM 645 C C . ASN A 1 91 ? 9.564 0.327 6.906 1.00 97.25 91 ASN A C 1
ATOM 647 O O . ASN A 1 91 ? 9.368 -0.001 5.734 1.00 97.25 91 ASN A O 1
ATOM 651 N N . ASP A 1 92 ? 9.683 1.606 7.270 1.00 96.19 92 ASP A N 1
ATOM 652 C CA . ASP A 1 92 ? 9.579 2.725 6.324 1.00 96.19 92 ASP A CA 1
ATOM 653 C C . ASP A 1 92 ? 10.619 2.647 5.204 1.00 96.19 92 ASP A C 1
ATOM 655 O O . ASP A 1 92 ? 10.286 2.895 4.049 1.00 96.19 92 ASP A O 1
ATOM 659 N N . GLY A 1 93 ? 11.854 2.250 5.519 1.00 95.12 93 GLY A N 1
ATOM 660 C CA . GLY A 1 93 ? 12.927 2.102 4.538 1.00 95.12 93 GLY A CA 1
ATOM 661 C C . GLY A 1 93 ? 12.667 0.974 3.540 1.00 95.12 93 GLY A C 1
ATOM 662 O O . GLY A 1 93 ? 12.880 1.160 2.347 1.00 95.12 93 GLY A O 1
ATOM 663 N N . GLU A 1 94 ? 12.155 -0.169 3.997 1.00 94.25 94 GLU A N 1
ATOM 664 C CA . GLU A 1 94 ? 11.809 -1.308 3.135 1.00 94.25 94 GLU A CA 1
ATOM 665 C C . GLU A 1 94 ? 10.661 -0.963 2.179 1.00 94.25 94 GLU A C 1
ATOM 667 O O . GLU A 1 94 ? 10.754 -1.217 0.976 1.00 94.25 94 GLU A O 1
ATOM 672 N N . LEU A 1 95 ? 9.606 -0.318 2.688 1.00 94.50 95 LEU A N 1
ATOM 673 C CA . LEU A 1 95 ? 8.480 0.114 1.861 1.00 94.50 95 LEU A CA 1
ATOM 674 C C . LEU A 1 95 ? 8.883 1.230 0.884 1.00 94.50 95 LEU A C 1
ATOM 676 O O . LEU A 1 95 ? 8.492 1.200 -0.283 1.00 94.50 95 LEU A O 1
ATOM 680 N N . GLN A 1 96 ? 9.718 2.174 1.326 1.00 93.56 96 GLN A N 1
ATOM 681 C CA . GLN A 1 96 ? 10.273 3.221 0.469 1.00 93.56 96 GLN A CA 1
ATOM 682 C C . GLN A 1 96 ? 11.169 2.631 -0.629 1.00 93.56 96 GLN A C 1
ATOM 684 O O . GLN A 1 96 ? 11.068 3.030 -1.789 1.00 93.56 96 GLN A O 1
ATOM 689 N N . HIS A 1 97 ? 12.020 1.660 -0.293 1.00 91.06 97 HIS A N 1
ATOM 690 C CA . HIS A 1 97 ? 12.878 0.975 -1.259 1.00 91.06 97 HIS A CA 1
ATOM 691 C C . HIS A 1 97 ? 12.056 0.224 -2.306 1.00 91.06 97 HIS A C 1
ATOM 693 O O . HIS A 1 97 ? 12.342 0.320 -3.496 1.00 91.06 97 HIS A O 1
ATOM 699 N N . PHE A 1 98 ? 10.983 -0.451 -1.898 1.00 90.31 98 PHE A N 1
ATOM 700 C CA . PHE A 1 98 ? 10.049 -1.064 -2.839 1.00 90.31 98 PHE A CA 1
ATOM 701 C C . PHE A 1 98 ? 9.417 -0.032 -3.790 1.00 90.31 98 PHE A C 1
ATOM 703 O O . PHE A 1 98 ? 9.380 -0.242 -5.004 1.00 90.31 98 PHE A O 1
ATOM 710 N N . ALA A 1 99 ? 8.948 1.094 -3.250 1.00 89.75 99 ALA A N 1
ATOM 711 C CA . ALA A 1 99 ? 8.232 2.115 -4.009 1.00 89.75 99 ALA A CA 1
ATOM 712 C C . ALA A 1 99 ? 9.125 2.926 -4.966 1.00 89.75 99 ALA A C 1
ATOM 714 O O . ALA A 1 99 ? 8.677 3.345 -6.035 1.00 89.75 99 ALA A O 1
ATOM 715 N N . THR A 1 100 ? 10.380 3.194 -4.583 1.00 83.56 100 THR A N 1
ATOM 716 C CA . THR A 1 100 ? 11.251 4.145 -5.302 1.00 83.56 100 THR A CA 1
ATOM 717 C C . THR A 1 100 ? 12.668 3.656 -5.583 1.00 83.56 100 THR A C 1
ATOM 719 O O . THR A 1 100 ? 13.399 4.350 -6.283 1.00 83.56 100 THR A O 1
ATOM 722 N N . GLY A 1 101 ? 13.081 2.514 -5.031 1.00 70.31 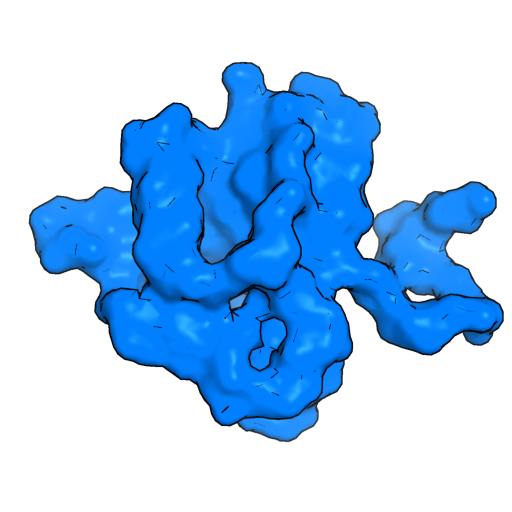101 GLY A N 1
ATOM 723 C CA . GLY A 1 101 ? 14.468 2.027 -5.068 1.00 70.31 101 GLY A CA 1
ATOM 724 C C . GLY A 1 101 ? 14.928 1.488 -6.423 1.00 70.31 101 GLY A C 1
ATOM 725 O O . GLY A 1 101 ? 16.124 1.317 -6.638 1.00 70.31 101 GLY A O 1
ATOM 726 N N . TYR A 1 102 ? 14.001 1.268 -7.354 1.00 67.00 102 TYR A N 1
ATOM 727 C CA . TYR A 1 102 ? 14.305 0.905 -8.738 1.00 67.00 102 TYR A CA 1
ATOM 728 C C . TYR A 1 102 ? 13.737 1.961 -9.695 1.00 67.00 102 TYR A C 1
ATOM 730 O O . TYR A 1 102 ? 13.017 2.869 -9.273 1.00 67.00 102 TYR A O 1
ATOM 738 N N . SER A 1 103 ? 14.041 1.859 -10.991 1.00 62.34 103 SER A N 1
ATOM 739 C CA . SER A 1 103 ? 13.525 2.733 -12.062 1.00 62.34 103 SER A CA 1
ATOM 740 C C . SER A 1 103 ? 12.016 2.554 -12.304 1.00 62.34 103 SER A C 1
ATOM 742 O O . SER A 1 103 ? 11.570 2.431 -13.442 1.00 62.34 103 SER A O 1
ATOM 744 N N . VAL A 1 104 ? 11.222 2.491 -11.234 1.00 59.59 104 VAL A N 1
ATOM 745 C CA . VAL A 1 104 ? 9.786 2.265 -11.271 1.00 59.59 104 VAL A CA 1
ATOM 746 C C . VAL A 1 104 ? 9.132 3.486 -11.884 1.00 59.59 104 VAL A C 1
ATOM 748 O O . VAL A 1 104 ? 9.147 4.573 -11.300 1.00 59.59 104 VAL A O 1
ATOM 751 N N . ASN A 1 105 ? 8.556 3.291 -13.062 1.00 64.81 105 ASN A N 1
ATOM 752 C CA . ASN A 1 105 ? 7.620 4.210 -13.666 1.00 64.81 105 ASN A CA 1
ATOM 753 C C . ASN A 1 105 ? 6.471 3.393 -14.248 1.00 64.81 105 ASN A C 1
ATOM 755 O O . ASN A 1 105 ? 6.731 2.446 -14.989 1.00 64.81 105 ASN A O 1
ATOM 759 N N . PRO A 1 106 ? 5.216 3.762 -13.963 1.00 71.88 106 PRO A N 1
ATOM 760 C CA . PRO A 1 106 ? 4.780 4.932 -13.183 1.00 71.88 106 PRO A CA 1
ATOM 761 C C . PRO A 1 106 ? 4.587 4.659 -11.673 1.00 71.88 106 PRO A C 1
ATOM 763 O O . PRO A 1 106 ? 4.006 3.653 -11.288 1.00 71.88 106 PRO A O 1
ATOM 766 N N . ARG A 1 107 ? 5.017 5.584 -10.806 1.00 81.69 107 ARG A N 1
ATOM 767 C CA . ARG A 1 107 ? 4.893 5.476 -9.333 1.00 81.69 107 ARG A CA 1
ATOM 768 C C . ARG A 1 107 ? 3.481 5.794 -8.824 1.00 81.69 107 ARG A C 1
ATOM 770 O O . ARG A 1 107 ? 2.631 6.282 -9.572 1.00 81.69 107 ARG A O 1
ATOM 777 N N . GLY A 1 108 ? 3.269 5.547 -7.534 1.00 91.00 108 GLY A N 1
ATOM 778 C CA . GLY A 1 108 ? 2.104 6.005 -6.781 1.00 91.00 108 GLY A CA 1
ATOM 779 C C . GLY A 1 108 ? 1.315 4.867 -6.149 1.00 91.00 108 GLY A C 1
ATOM 780 O O . GLY A 1 108 ? 1.658 3.690 -6.289 1.00 91.00 108 GLY A O 1
ATOM 781 N N . PHE A 1 109 ? 0.227 5.217 -5.475 1.00 94.62 109 PHE A N 1
ATOM 782 C CA . PHE A 1 109 ? -0.676 4.242 -4.875 1.00 94.62 109 PHE A CA 1
ATOM 783 C C . PHE A 1 109 ? -2.144 4.642 -4.999 1.00 94.62 109 PHE A C 1
ATOM 785 O O . PHE A 1 109 ? -2.491 5.804 -5.203 1.00 94.62 109 PHE A O 1
ATOM 792 N N . ALA A 1 110 ? -3.015 3.644 -4.883 1.00 96.38 110 ALA A N 1
ATOM 793 C CA . ALA A 1 110 ? -4.445 3.835 -4.715 1.00 96.38 110 ALA A CA 1
ATOM 794 C C . ALA A 1 110 ? -4.793 3.666 -3.238 1.00 96.38 110 ALA A C 1
ATOM 796 O O . ALA A 1 110 ? -4.503 2.614 -2.666 1.00 96.38 110 ALA A O 1
ATOM 797 N N . ALA A 1 111 ? -5.431 4.665 -2.631 1.00 97.50 111 ALA A N 1
ATOM 798 C CA . ALA A 1 111 ? -6.060 4.513 -1.323 1.00 97.50 111 ALA A CA 1
ATOM 799 C C . ALA A 1 111 ? -7.540 4.165 -1.526 1.00 97.50 111 ALA A C 1
ATOM 801 O O . ALA A 1 111 ? -8.204 4.802 -2.342 1.00 97.50 111 ALA A O 1
ATOM 802 N N . ILE A 1 112 ? -8.053 3.148 -0.830 1.00 97.38 112 ILE A N 1
ATOM 803 C CA . ILE A 1 112 ? -9.385 2.563 -1.061 1.00 97.38 112 ILE A CA 1
ATOM 804 C C . ILE A 1 112 ? -10.110 2.356 0.276 1.00 97.38 112 ILE A C 1
ATOM 806 O O . ILE A 1 112 ? -9.517 1.868 1.237 1.00 97.38 112 ILE A O 1
ATOM 810 N N . TRP A 1 113 ? -11.396 2.715 0.345 1.00 96.44 113 TRP A N 1
ATOM 811 C CA . TRP A 1 113 ? -12.243 2.575 1.537 1.00 96.44 113 TRP A CA 1
ATOM 812 C C . TRP A 1 113 ? -13.741 2.480 1.184 1.00 96.44 113 TRP A C 1
ATOM 814 O O . TR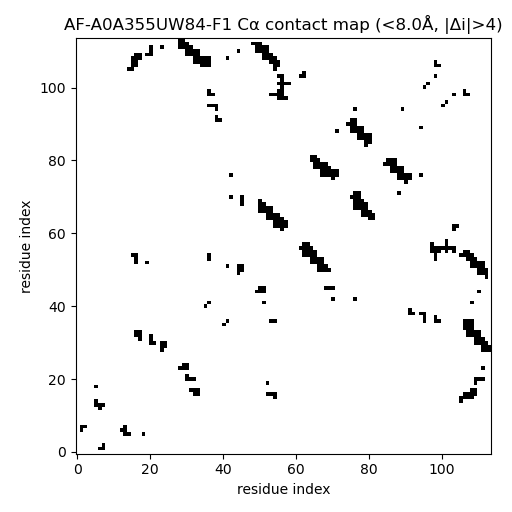P A 1 113 ? -14.119 2.587 0.015 1.00 96.44 113 TRP A O 1
ATOM 824 N N . LYS A 1 114 ? -14.599 2.243 2.187 1.00 90.44 114 LYS A N 1
ATOM 825 C CA . LYS A 1 114 ? -16.069 2.267 2.048 1.00 90.44 114 LYS A CA 1
ATOM 826 C C . LYS A 1 114 ? -16.662 3.630 2.412 1.00 90.44 114 LYS A C 1
ATOM 828 O O . LYS A 1 114 ? -16.180 4.294 3.351 1.00 90.44 114 LYS A O 1
#

Radius of gyration: 13.74 Å; Cα contacts (8 Å, |Δi|>4): 232; chains: 1; bounding box: 33×26×45 Å